Protein AF-A0A920EY52-F1 (afdb_monomer_lite)

Radius of gyration: 17.46 Å; chains: 1; bounding box: 38×52×43 Å

Foldseek 3Di:
DDAPPVGDPDDDAQQLQQVGPPDDSDDDLVVSLCCLVPPDDLVSLLVLLQDADDDDDPVVRVSSLVSNLVSLLDADDLVVSVVRLVVVLVVVLVVVVVVDDPDDDDQDNDVVHPVVVSSVLSSCSSNCCNPVVCSSDPDD

Secondary structure (DSSP, 8-state):
-PPPTT--S-----TTSTTGGGS-SS--HHHHHHHHHHT--HHHHHHHHT----SS-HHHHHHHHHHHHHHHTS---HHHHHHHHHHHHHHHHHHHHTTPPTTS--TTTSTTSHHHHHHHHHHHHHHHTTT-GGGG----

pLDDT: mean 90.9, std 9.4, range [48.97, 97.81]

Structure (mmCIF, N/CA/C/O backbone):
data_AF-A0A920EY52-F1
#
_entry.id   AF-A0A920EY52-F1
#
loop_
_atom_site.group_PDB
_atom_site.id
_atom_site.type_symbol
_atom_site.label_atom_id
_atom_site.label_alt_id
_atom_site.label_comp_id
_atom_site.label_asym_id
_atom_site.label_entity_id
_atom_site.label_seq_id
_atom_site.pdbx_PDB_ins_code
_atom_site.Cartn_x
_atom_site.Cartn_y
_atom_site.Cartn_z
_atom_site.occupancy
_atom_site.B_iso_or_equiv
_atom_site.auth_seq_id
_atom_site.auth_comp_id
_atom_site.auth_asym_id
_atom_site.auth_atom_id
_atom_site.pdbx_PDB_model_num
ATOM 1 N N . MET A 1 1 ? 2.620 -31.881 4.591 1.00 48.97 1 MET A N 1
ATOM 2 C CA . MET A 1 1 ? 1.211 -31.440 4.470 1.00 48.97 1 MET A CA 1
ATOM 3 C C . MET A 1 1 ? 0.613 -32.115 3.249 1.00 48.97 1 MET A C 1
ATOM 5 O O . MET A 1 1 ? 1.046 -31.804 2.146 1.00 48.97 1 MET A O 1
ATOM 9 N N . SER A 1 2 ? -0.297 -33.068 3.455 1.00 51.34 2 SER A N 1
ATOM 10 C CA . SER A 1 2 ? -1.033 -33.721 2.368 1.00 51.34 2 SER A CA 1
ATOM 11 C C . SER A 1 2 ? -2.100 -32.758 1.844 1.00 51.34 2 SER A C 1
ATOM 13 O O . SER A 1 2 ? -2.822 -32.150 2.635 1.00 51.34 2 SER A O 1
ATOM 15 N N . TYR A 1 3 ? -2.141 -32.551 0.532 1.00 66.56 3 TYR A N 1
ATOM 16 C CA . TYR A 1 3 ? -3.178 -31.767 -0.132 1.00 66.56 3 TYR A CA 1
ATOM 17 C C . TYR A 1 3 ? -4.379 -32.687 -0.379 1.00 66.56 3 TYR A C 1
ATOM 19 O O . TYR A 1 3 ? -4.186 -33.849 -0.728 1.00 66.56 3 TYR A O 1
ATOM 27 N N . GLY A 1 4 ? -5.609 -32.195 -0.196 1.00 71.38 4 GLY A N 1
ATOM 28 C CA . GLY A 1 4 ? -6.800 -32.950 -0.606 1.00 71.38 4 GLY A CA 1
ATOM 29 C C . GLY A 1 4 ? -6.777 -33.249 -2.111 1.00 71.38 4 GLY A C 1
ATOM 30 O O . GLY A 1 4 ? -6.040 -32.602 -2.854 1.00 71.38 4 GLY A O 1
ATOM 31 N N . LEU A 1 5 ? -7.611 -34.192 -2.562 1.00 74.88 5 LEU A N 1
ATOM 32 C CA . LEU A 1 5 ? -7.693 -34.685 -3.954 1.00 74.88 5 LEU A CA 1
ATOM 33 C C . LEU A 1 5 ? -7.770 -33.590 -5.043 1.00 74.88 5 LEU A C 1
ATOM 35 O O . LEU A 1 5 ? -7.416 -33.848 -6.187 1.00 74.88 5 LEU A O 1
ATOM 39 N N . PHE A 1 6 ? -8.184 -32.369 -4.692 1.00 80.62 6 PHE A N 1
ATOM 40 C CA . PHE A 1 6 ? -8.347 -31.230 -5.606 1.00 80.62 6 PHE A CA 1
ATOM 41 C C . PHE A 1 6 ? -7.281 -30.128 -5.448 1.00 80.62 6 PHE A C 1
ATOM 43 O O . PHE A 1 6 ? -7.397 -29.057 -6.039 1.00 80.62 6 PHE A O 1
ATOM 50 N N . GLY A 1 7 ? -6.235 -30.359 -4.649 1.00 81.44 7 GLY A N 1
ATOM 51 C CA . GLY A 1 7 ? -5.186 -29.369 -4.393 1.00 81.44 7 GLY A CA 1
ATOM 52 C C . GLY A 1 7 ? -5.612 -28.241 -3.440 1.00 81.44 7 GLY A C 1
ATOM 53 O O . GLY A 1 7 ? -6.577 -28.360 -2.686 1.00 81.44 7 GLY A O 1
ATOM 54 N N . LYS A 1 8 ? -4.843 -27.141 -3.416 1.00 78.44 8 LYS A N 1
ATOM 55 C CA . LYS A 1 8 ? -5.202 -25.915 -2.672 1.00 78.44 8 LYS A CA 1
ATOM 56 C C . LYS A 1 8 ? -6.028 -24.995 -3.576 1.00 78.44 8 LYS A C 1
ATOM 58 O O . LYS A 1 8 ? -5.581 -24.747 -4.692 1.00 78.44 8 LYS A O 1
ATOM 63 N N . PRO A 1 9 ? -7.134 -24.404 -3.086 1.00 83.81 9 PRO A N 1
ATOM 64 C CA . PRO A 1 9 ? -7.943 -23.494 -3.893 1.00 83.81 9 PRO A CA 1
ATOM 65 C C . PRO A 1 9 ? -7.179 -22.212 -4.257 1.00 83.81 9 PRO A C 1
ATOM 67 O O . PRO A 1 9 ? -7.243 -21.762 -5.394 1.00 83.81 9 PRO A O 1
ATOM 70 N N . PHE A 1 10 ? -6.403 -21.650 -3.318 1.00 87.69 10 PHE A N 1
ATOM 71 C CA . PHE A 1 10 ? -5.593 -20.450 -3.546 1.00 87.69 10 PHE A CA 1
ATOM 72 C C . PHE A 1 10 ? -4.258 -20.506 -2.800 1.00 87.69 10 PHE A C 1
ATOM 74 O O . PHE A 1 10 ? -4.154 -21.048 -1.695 1.00 87.69 10 PHE A O 1
ATOM 81 N N . LYS A 1 11 ? -3.232 -19.882 -3.388 1.00 90.31 11 LYS A N 1
ATOM 82 C CA . LYS A 1 11 ? -2.001 -19.523 -2.679 1.00 90.31 11 LYS A CA 1
ATOM 83 C C . LYS A 1 11 ? -2.222 -18.175 -1.993 1.00 90.31 11 LYS A C 1
ATOM 85 O O . LYS A 1 11 ? -2.450 -17.178 -2.670 1.00 90.31 11 LYS A O 1
ATOM 90 N N . ILE A 1 12 ? -2.156 -18.157 -0.666 1.00 91.62 12 ILE A N 1
ATOM 91 C CA . ILE A 1 12 ? -2.318 -16.939 0.135 1.00 91.62 12 ILE A CA 1
ATOM 92 C C . ILE A 1 12 ? -0.944 -16.294 0.329 1.00 91.62 12 ILE A C 1
ATOM 94 O O . ILE A 1 12 ? 0.004 -16.971 0.730 1.00 91.62 12 ILE A O 1
ATOM 98 N N . ASP A 1 13 ? -0.853 -14.994 0.056 1.00 94.31 13 ASP A N 1
ATOM 99 C CA . ASP A 1 13 ? 0.314 -14.167 0.355 1.00 94.31 13 ASP A CA 1
ATOM 100 C C . ASP A 1 13 ? -0.066 -13.121 1.410 1.00 94.31 13 A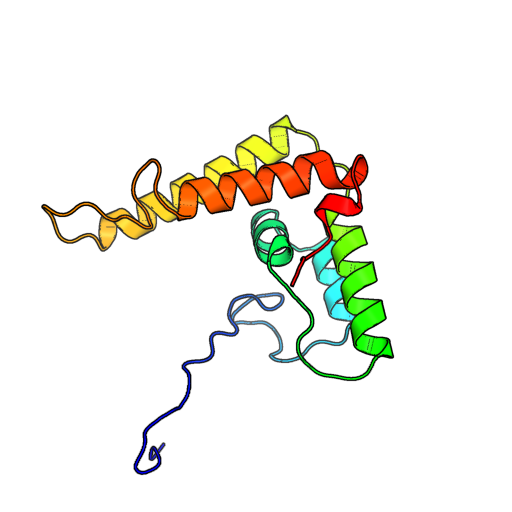SP A C 1
ATOM 102 O O . ASP A 1 13 ? -0.986 -12.328 1.214 1.00 94.31 13 ASP A O 1
ATOM 106 N N . THR A 1 14 ? 0.625 -13.149 2.548 1.00 94.56 14 THR A N 1
ATOM 107 C CA . THR A 1 14 ? 0.399 -12.248 3.686 1.00 94.56 14 THR A CA 1
ATOM 108 C C . THR A 1 14 ? 1.541 -11.248 3.873 1.00 94.56 14 THR A C 1
ATOM 110 O O . THR A 1 14 ? 1.647 -10.631 4.934 1.00 94.56 14 THR A O 1
ATOM 113 N N . ALA A 1 15 ? 2.417 -11.079 2.877 1.00 94.19 15 ALA A N 1
ATOM 114 C CA . ALA A 1 15 ? 3.609 -10.234 2.972 1.00 94.19 15 ALA A CA 1
ATOM 115 C C . ALA A 1 15 ? 3.314 -8.727 3.081 1.00 94.19 15 ALA A C 1
ATOM 117 O O . ALA A 1 15 ? 4.190 -7.981 3.502 1.00 94.19 15 ALA A O 1
ATOM 118 N N . LEU A 1 16 ? 2.095 -8.284 2.747 1.00 94.81 16 LEU A N 1
ATOM 119 C CA . LEU A 1 16 ? 1.670 -6.877 2.831 1.00 94.81 16 LEU A CA 1
ATOM 120 C C . LEU A 1 16 ? 1.109 -6.468 4.206 1.00 94.81 16 LEU A C 1
ATOM 122 O O . LEU A 1 16 ? 0.590 -5.365 4.357 1.00 94.81 16 LEU A O 1
ATOM 126 N N . ARG A 1 17 ? 1.161 -7.351 5.209 1.00 95.31 17 ARG A N 1
ATOM 127 C CA . ARG A 1 17 ? 0.775 -7.003 6.585 1.00 95.31 17 ARG A CA 1
ATOM 128 C C . ARG A 1 17 ? 1.852 -6.126 7.252 1.00 95.31 17 ARG A C 1
ATOM 130 O O . ARG A 1 17 ? 3.001 -6.174 6.815 1.00 95.31 17 ARG A O 1
ATOM 137 N N . PRO A 1 18 ? 1.527 -5.385 8.329 1.00 95.00 18 PRO A N 1
ATOM 138 C CA . PRO A 1 18 ? 2.511 -4.603 9.080 1.00 95.00 18 PRO A CA 1
ATOM 139 C C . PRO A 1 18 ? 3.769 -5.399 9.437 1.00 95.00 18 PRO A C 1
ATOM 141 O O . PRO A 1 18 ? 3.669 -6.510 9.956 1.00 95.00 18 PRO A O 1
ATOM 144 N N . ASN A 1 19 ? 4.948 -4.821 9.192 1.00 92.25 19 ASN A N 1
ATOM 145 C CA . ASN A 1 19 ? 6.263 -5.465 9.351 1.00 92.25 19 ASN A CA 1
ATOM 146 C C . ASN A 1 19 ? 6.487 -6.719 8.475 1.00 92.25 19 ASN A C 1
ATOM 148 O O . ASN A 1 19 ? 7.421 -7.488 8.706 1.00 92.25 19 ASN A O 1
ATOM 152 N N . GLY A 1 20 ? 5.650 -6.954 7.463 1.00 91.94 20 GLY A N 1
ATOM 153 C CA . GLY A 1 20 ? 5.798 -8.051 6.512 1.00 91.94 20 GLY A CA 1
ATOM 154 C C . GLY A 1 20 ? 5.971 -9.413 7.184 1.00 91.94 20 GLY A C 1
ATOM 155 O O . GLY A 1 20 ? 5.198 -9.795 8.059 1.00 91.94 20 GLY A O 1
ATOM 156 N N . ALA A 1 21 ? 6.991 -10.170 6.769 1.00 89.69 21 ALA A N 1
ATOM 157 C CA . ALA A 1 21 ? 7.220 -11.542 7.226 1.00 89.69 21 ALA A CA 1
ATOM 158 C C . ALA A 1 21 ? 7.517 -11.670 8.732 1.00 89.69 21 ALA A C 1
ATOM 160 O O . ALA A 1 21 ? 7.196 -12.711 9.304 1.00 89.69 21 ALA A O 1
ATOM 161 N N . THR A 1 22 ? 8.086 -10.640 9.364 1.00 89.56 22 THR A N 1
ATOM 162 C CA . THR A 1 22 ? 8.434 -10.637 10.796 1.00 89.56 22 THR A CA 1
ATOM 163 C C . THR A 1 22 ? 7.297 -10.127 11.683 1.00 89.56 22 THR A C 1
ATOM 165 O O . THR A 1 22 ? 7.353 -10.278 12.901 1.00 89.56 22 THR A O 1
ATOM 168 N N . GLY A 1 23 ? 6.249 -9.548 11.091 1.00 89.69 23 GLY A N 1
ATOM 169 C CA . GLY A 1 23 ? 5.073 -9.075 11.809 1.00 89.69 23 GLY A CA 1
ATOM 170 C C . GLY A 1 23 ? 4.097 -10.181 12.195 1.00 89.69 23 GLY A C 1
ATOM 171 O O . GLY A 1 23 ? 4.014 -11.232 11.540 1.00 89.69 23 GLY A O 1
ATOM 172 N N . LEU A 1 24 ? 3.294 -9.894 13.225 1.00 92.50 24 LEU A N 1
ATOM 173 C CA . LEU A 1 24 ? 2.161 -10.728 13.625 1.00 92.50 24 LEU A CA 1
ATOM 174 C C . LEU A 1 24 ? 1.239 -10.985 12.430 1.00 92.50 24 LEU A C 1
ATOM 176 O O . LEU A 1 24 ? 0.975 -10.091 11.627 1.00 92.50 24 LEU A O 1
ATOM 180 N N . LEU A 1 25 ? 0.730 -12.214 12.320 1.00 95.25 25 LEU A N 1
ATOM 181 C CA . LEU A 1 25 ? -0.176 -12.591 11.232 1.00 95.25 25 LEU A CA 1
ATOM 182 C C . LEU A 1 25 ? -1.502 -11.819 11.293 1.00 95.25 25 LEU A C 1
ATOM 184 O O . LEU A 1 25 ? -2.080 -11.493 10.260 1.00 95.25 25 LEU A O 1
ATOM 188 N N . VAL A 1 26 ? -1.959 -11.523 12.509 1.00 94.94 26 VAL A N 1
ATOM 189 C CA . VAL A 1 26 ? -3.180 -10.771 12.799 1.00 94.94 26 VAL A CA 1
ATOM 190 C C . VAL A 1 26 ? -2.811 -9.606 13.709 1.00 94.94 26 VAL A C 1
ATOM 192 O O . VAL A 1 26 ? -1.984 -9.750 14.605 1.00 94.94 26 VAL A O 1
ATOM 195 N N . SER A 1 27 ? -3.404 -8.441 13.469 1.00 92.50 27 SER A N 1
ATOM 196 C CA . SER A 1 27 ? -3.201 -7.232 14.270 1.00 92.50 27 SER A CA 1
ATOM 197 C C . SER A 1 27 ? -4.550 -6.647 14.664 1.00 92.50 27 SER A C 1
ATOM 199 O O . SER A 1 27 ? -5.520 -6.761 13.914 1.00 92.50 27 SER A O 1
ATOM 201 N N . SER A 1 28 ? -4.612 -6.001 15.829 1.00 94.50 28 SER A N 1
ATOM 202 C CA . SER A 1 28 ? -5.780 -5.193 16.179 1.00 94.50 28 SER A CA 1
ATOM 203 C C . SER A 1 28 ? -5.917 -4.021 15.200 1.00 94.50 28 SER A C 1
ATOM 205 O O . SER A 1 28 ? -4.921 -3.559 14.634 1.00 94.50 28 SER A O 1
ATOM 207 N N . ILE A 1 29 ? -7.136 -3.506 15.018 1.00 93.44 29 ILE A N 1
ATOM 208 C CA . ILE A 1 29 ? -7.362 -2.354 14.133 1.00 93.44 29 ILE A CA 1
ATOM 209 C C . ILE A 1 29 ? -6.601 -1.106 14.606 1.00 93.44 29 ILE A C 1
ATOM 211 O O . ILE A 1 29 ? -6.079 -0.363 13.781 1.00 93.44 29 ILE A O 1
ATOM 215 N N . ASN A 1 30 ? -6.456 -0.925 15.922 1.00 93.00 30 ASN A N 1
ATOM 216 C CA . ASN A 1 30 ? -5.698 0.184 16.500 1.00 93.00 30 ASN A CA 1
ATOM 217 C C . ASN A 1 30 ? -4.198 0.028 16.215 1.00 93.00 30 ASN A C 1
ATOM 219 O O . ASN A 1 30 ? -3.562 0.955 15.738 1.00 93.00 30 ASN A O 1
ATOM 223 N N . SER A 1 31 ? -3.636 -1.171 16.393 1.00 95.00 31 SER A N 1
ATOM 224 C CA . SER A 1 31 ? -2.222 -1.416 16.076 1.00 95.00 31 SER A CA 1
ATOM 225 C C . SER A 1 31 ? -1.930 -1.253 14.582 1.00 95.00 31 SER A C 1
ATOM 227 O O . SER A 1 31 ? -0.877 -0.739 14.208 1.00 95.00 31 SER A O 1
ATOM 229 N N . PHE A 1 32 ? -2.863 -1.675 13.721 1.00 95.25 32 PHE A N 1
ATOM 230 C CA . PHE A 1 32 ? -2.780 -1.418 12.285 1.00 95.25 32 PHE A CA 1
ATOM 231 C C . PHE A 1 32 ? -2.793 0.088 11.994 1.00 95.25 32 PHE A C 1
ATOM 233 O O . PHE A 1 32 ? -2.012 0.551 11.167 1.00 95.25 32 PHE A O 1
ATOM 240 N N . MET A 1 33 ? -3.619 0.854 12.711 1.00 92.69 33 MET A N 1
ATOM 241 C CA . MET A 1 33 ? -3.680 2.307 12.579 1.00 92.69 33 MET A CA 1
ATOM 242 C C . MET A 1 33 ? -2.386 3.002 12.924 1.00 92.69 33 MET A C 1
ATOM 244 O O . MET A 1 33 ? -1.864 3.768 12.113 1.00 92.69 33 MET A O 1
ATOM 248 N N . ASP A 1 34 ? -1.871 2.715 14.109 1.00 94.75 34 ASP A N 1
ATOM 249 C CA . ASP A 1 34 ? -0.656 3.344 14.596 1.00 94.75 34 ASP A CA 1
ATOM 250 C C . ASP A 1 34 ? 0.495 3.039 13.640 1.00 94.75 34 ASP A C 1
ATOM 252 O O . ASP A 1 34 ? 1.253 3.937 13.272 1.00 94.75 34 ASP A O 1
ATOM 256 N N . TYR A 1 35 ? 0.573 1.800 13.142 1.00 97.06 35 TYR A N 1
ATOM 257 C CA . TYR A 1 35 ? 1.549 1.422 12.129 1.00 97.06 35 TYR A CA 1
ATOM 258 C C . TYR A 1 35 ? 1.406 2.241 10.840 1.00 97.06 35 TYR A C 1
ATOM 260 O O . TYR A 1 35 ? 2.386 2.839 10.394 1.00 97.06 35 TYR A O 1
ATOM 268 N N . GLN A 1 36 ? 0.203 2.312 10.260 1.00 96.81 36 GLN A N 1
ATOM 269 C CA . GLN A 1 36 ? -0.019 3.028 8.998 1.00 96.81 36 GLN A CA 1
ATOM 270 C C . GLN A 1 36 ? 0.288 4.527 9.101 1.00 96.81 36 GLN A C 1
ATOM 272 O O . GLN A 1 36 ? 0.749 5.116 8.126 1.00 96.81 36 GLN A O 1
ATOM 277 N N . LYS A 1 37 ? 0.063 5.144 10.266 1.00 93.50 37 LYS A N 1
ATOM 278 C CA . LYS A 1 37 ? 0.311 6.578 10.475 1.00 93.50 37 LYS A CA 1
ATOM 279 C C . LYS A 1 37 ? 1.766 6.914 10.790 1.00 93.50 37 L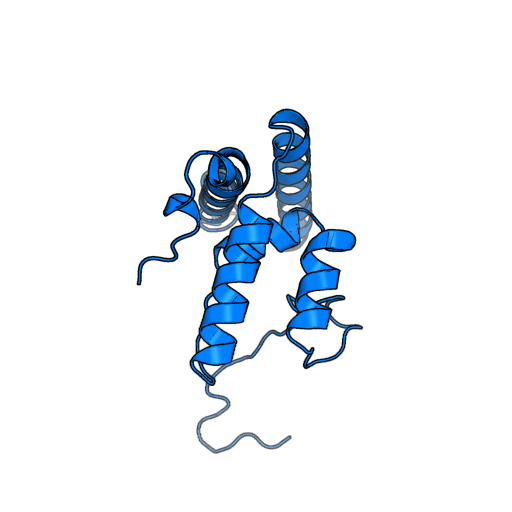YS A C 1
ATOM 281 O O . LYS A 1 37 ? 2.218 7.987 10.412 1.00 93.50 37 LYS A O 1
ATOM 286 N N . SER A 1 38 ? 2.474 6.040 11.507 1.00 93.50 38 SER A N 1
ATOM 287 C CA . SER A 1 38 ? 3.781 6.381 12.094 1.00 93.50 38 SER A CA 1
ATOM 288 C C . SER A 1 38 ? 4.974 5.626 11.514 1.00 93.50 38 SER A C 1
ATOM 290 O O . SER A 1 38 ? 6.103 6.085 11.664 1.00 93.50 38 SER A O 1
ATOM 292 N N . LYS A 1 39 ? 4.755 4.460 10.896 1.00 95.88 39 LYS A N 1
ATOM 293 C CA . LYS A 1 39 ? 5.839 3.544 10.496 1.00 95.88 39 LYS A CA 1
ATOM 294 C C . LYS A 1 39 ? 5.773 3.102 9.043 1.00 95.88 39 LYS A C 1
ATOM 296 O O . LYS A 1 39 ? 6.800 2.699 8.504 1.00 95.88 39 LYS A O 1
ATOM 301 N N . ALA A 1 40 ? 4.586 3.122 8.444 1.00 96.06 40 ALA A N 1
ATOM 302 C CA . ALA A 1 40 ? 4.403 2.631 7.092 1.00 96.06 40 ALA A CA 1
ATOM 303 C C . ALA A 1 40 ? 5.143 3.499 6.071 1.00 96.06 40 ALA A C 1
ATOM 305 O O . ALA A 1 40 ? 5.133 4.728 6.133 1.00 96.06 40 ALA A O 1
ATOM 306 N N . TRP A 1 41 ? 5.760 2.832 5.106 1.00 95.38 41 TRP A N 1
ATOM 307 C CA . TRP A 1 41 ? 6.451 3.475 3.998 1.00 95.38 41 TRP A CA 1
ATOM 308 C C . TRP A 1 41 ? 5.447 3.912 2.925 1.00 95.38 41 TRP A C 1
ATOM 310 O O . TRP A 1 41 ? 4.371 3.329 2.785 1.00 95.38 41 TRP A O 1
ATOM 320 N N . CYS A 1 42 ? 5.828 4.870 2.078 1.00 95.44 42 CYS A N 1
ATOM 321 C CA . CYS A 1 42 ? 4.978 5.338 0.979 1.00 95.44 42 CYS A CA 1
ATOM 322 C C . CYS A 1 42 ? 4.482 4.199 0.066 1.00 95.44 42 CYS A C 1
ATOM 324 O O . CYS A 1 42 ? 3.311 4.171 -0.310 1.00 95.44 42 CYS A O 1
ATOM 326 N N . TRP A 1 43 ? 5.312 3.188 -0.215 1.00 95.44 43 TRP A N 1
ATOM 327 C CA . TRP A 1 43 ? 4.885 2.027 -1.009 1.00 95.44 43 TRP A CA 1
ATOM 328 C C . TRP A 1 43 ? 3.815 1.168 -0.309 1.00 95.44 43 TRP A C 1
ATOM 330 O O . TRP A 1 43 ? 2.999 0.535 -0.981 1.00 95.44 43 TRP A O 1
ATOM 340 N N . GLU A 1 44 ? 3.773 1.147 1.027 1.00 96.81 44 GLU A N 1
ATOM 341 C CA . GLU A 1 44 ? 2.700 0.477 1.770 1.00 96.81 44 GLU A CA 1
ATOM 342 C C . GLU A 1 44 ? 1.398 1.270 1.645 1.00 96.81 44 GLU A C 1
ATOM 344 O O . GLU A 1 44 ? 0.339 0.677 1.441 1.00 96.81 44 GLU A O 1
ATOM 349 N N . HIS A 1 45 ? 1.470 2.607 1.661 1.00 97.25 45 HIS A N 1
ATOM 350 C CA . HIS A 1 45 ? 0.318 3.462 1.355 1.00 97.25 45 HIS A CA 1
ATOM 351 C C . HIS A 1 45 ? -0.141 3.299 -0.101 1.00 97.25 45 HIS A C 1
ATOM 353 O O . HIS A 1 45 ? -1.345 3.250 -0.351 1.00 97.25 45 HIS A O 1
ATOM 359 N N . GLN A 1 46 ? 0.780 3.122 -1.058 1.00 97.00 46 GLN A N 1
ATOM 360 C CA . GLN A 1 46 ? 0.432 2.766 -2.439 1.00 97.00 46 GLN A CA 1
ATOM 361 C C . GLN A 1 46 ? -0.349 1.447 -2.487 1.00 97.00 46 GLN A C 1
ATOM 363 O O . GLN A 1 46 ? -1.406 1.389 -3.113 1.00 97.00 46 GLN A O 1
ATOM 368 N N . ALA A 1 47 ? 0.113 0.402 -1.792 1.00 96.25 47 ALA A N 1
ATOM 369 C CA . ALA A 1 47 ? -0.607 -0.870 -1.714 1.00 96.25 47 ALA A CA 1
ATOM 370 C C . ALA A 1 47 ? -1.987 -0.715 -1.043 1.00 96.25 47 ALA A C 1
ATOM 372 O O . ALA A 1 47 ? -2.966 -1.328 -1.479 1.00 96.25 47 ALA A O 1
ATOM 373 N N . LEU A 1 48 ? -2.085 0.151 -0.029 1.00 96.50 48 LEU A N 1
ATOM 374 C CA . LEU A 1 48 ? -3.318 0.433 0.704 1.00 96.50 48 LEU A CA 1
ATOM 375 C C . LEU A 1 48 ? -4.415 1.047 -0.184 1.00 96.50 48 LEU A C 1
ATOM 377 O O . LEU A 1 48 ? -5.597 0.800 0.065 1.00 96.50 48 LEU A O 1
ATOM 381 N N . THR A 1 49 ? -4.064 1.760 -1.263 1.00 96.75 49 THR A N 1
ATOM 382 C CA . THR A 1 49 ? -5.055 2.279 -2.232 1.00 96.75 49 THR A CA 1
ATOM 383 C C . THR A 1 49 ? -5.967 1.169 -2.771 1.00 96.75 49 THR A C 1
ATOM 385 O O . THR A 1 49 ? -7.175 1.360 -2.873 1.00 96.75 49 THR A O 1
ATOM 388 N N . LYS A 1 50 ? -5.428 -0.033 -3.005 1.00 95.50 50 LYS A N 1
ATOM 389 C CA . LYS A 1 50 ? -6.165 -1.192 -3.535 1.00 95.50 50 LYS A CA 1
ATOM 390 C C . LYS A 1 50 ? -6.793 -2.064 -2.449 1.00 95.50 50 LYS A C 1
ATOM 392 O O . LYS A 1 50 ? -7.568 -2.969 -2.760 1.00 95.50 50 LYS A O 1
ATOM 397 N N . ALA A 1 51 ? -6.447 -1.840 -1.183 1.00 94.88 51 ALA A N 1
ATOM 398 C CA . ALA A 1 51 ? -6.972 -2.633 -0.084 1.00 94.88 51 ALA A CA 1
ATOM 399 C C . ALA A 1 51 ? -8.474 -2.376 0.094 1.00 94.88 51 ALA A C 1
ATOM 401 O O . ALA A 1 51 ? -8.933 -1.234 0.088 1.00 94.88 51 ALA A O 1
ATOM 402 N N . ARG A 1 52 ? -9.248 -3.446 0.287 1.00 94.62 52 ARG A N 1
ATOM 403 C CA . ARG A 1 52 ? -10.682 -3.369 0.576 1.00 94.62 52 ARG A CA 1
ATOM 404 C C . ARG A 1 52 ? -11.048 -4.333 1.687 1.00 94.62 52 ARG A C 1
ATOM 406 O O . ARG A 1 52 ? -10.510 -5.439 1.753 1.00 94.62 52 ARG A O 1
ATOM 413 N N . PHE A 1 53 ? -12.002 -3.932 2.516 1.00 93.81 53 PHE A N 1
ATOM 414 C CA . PHE A 1 53 ? -12.615 -4.848 3.461 1.00 93.81 53 PHE A CA 1
ATOM 415 C C . PHE A 1 53 ? -13.366 -5.953 2.705 1.00 93.81 53 PHE A C 1
ATOM 417 O O . PHE A 1 53 ? -14.097 -5.681 1.746 1.00 93.81 53 PHE A O 1
ATOM 424 N N . LEU A 1 54 ? -13.158 -7.203 3.121 1.00 94.06 54 LEU A N 1
ATOM 425 C CA . LEU A 1 54 ? -13.778 -8.371 2.495 1.00 94.06 54 LEU A CA 1
ATOM 426 C C . LEU A 1 54 ? -14.800 -9.042 3.414 1.00 94.06 54 LEU A C 1
ATOM 428 O O . LEU A 1 54 ? -15.907 -9.325 2.968 1.00 94.06 54 LEU A O 1
ATOM 432 N N . LEU A 1 55 ? -14.432 -9.303 4.671 1.00 94.12 55 LEU A N 1
ATOM 433 C CA . LEU A 1 55 ? -15.240 -10.086 5.604 1.00 94.12 55 LEU A CA 1
ATOM 434 C C . LEU A 1 55 ? -14.983 -9.668 7.057 1.00 94.12 55 LEU A C 1
ATOM 436 O O . LEU A 1 55 ? -13.846 -9.383 7.432 1.00 94.12 55 LEU A O 1
ATOM 440 N N . GLY A 1 56 ? -16.041 -9.687 7.872 1.00 93.81 56 GLY A N 1
ATOM 441 C CA . GLY A 1 56 ? -16.023 -9.378 9.303 1.00 93.81 56 GLY A CA 1
ATOM 442 C C . GLY A 1 56 ? -17.285 -8.621 9.725 1.00 93.81 56 GLY A C 1
ATOM 443 O O . GLY A 1 56 ? -18.255 -8.554 8.971 1.00 93.81 56 GLY A O 1
ATOM 444 N N . SER A 1 57 ? -17.275 -8.027 10.919 1.00 96.50 57 SER A N 1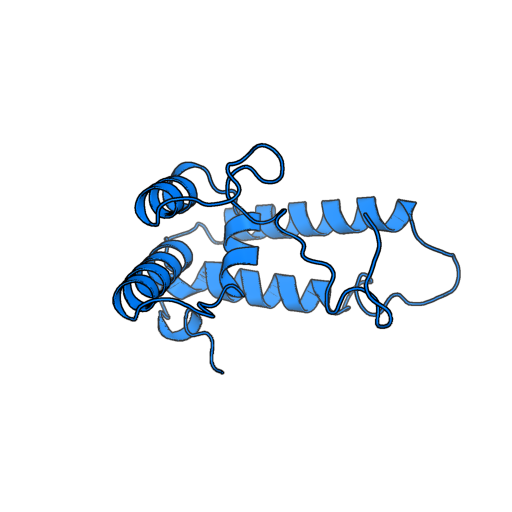
ATOM 445 C CA . SER A 1 57 ? -18.406 -7.231 11.407 1.00 96.50 57 SER A CA 1
ATOM 446 C C . SER A 1 57 ? -18.495 -5.860 10.725 1.00 96.50 57 SER A C 1
ATOM 448 O O . SER A 1 57 ? -17.483 -5.298 10.296 1.00 96.50 57 SER A O 1
ATOM 450 N N . GLY A 1 58 ? -19.705 -5.287 10.687 1.00 96.06 58 GLY A N 1
ATOM 451 C CA . GLY A 1 58 ? -19.936 -3.930 10.170 1.00 96.06 58 GLY A CA 1
ATOM 452 C C . GLY A 1 58 ? -19.087 -2.875 10.885 1.00 96.06 58 GLY A C 1
ATOM 453 O O . GLY A 1 58 ? -18.477 -2.031 10.238 1.00 96.06 58 GLY A O 1
ATOM 454 N N . LEU A 1 59 ? -18.918 -3.017 12.203 1.00 95.88 59 LEU A N 1
ATOM 455 C CA . LEU A 1 59 ? -18.062 -2.136 12.999 1.00 95.88 59 LEU A CA 1
ATOM 456 C C . LEU A 1 59 ? -16.592 -2.160 12.545 1.00 95.88 59 LEU A C 1
ATOM 458 O O . LEU A 1 59 ? -15.934 -1.122 12.516 1.00 95.88 59 LEU A O 1
ATOM 462 N N . ILE A 1 60 ? -16.047 -3.335 12.204 1.00 94.75 60 ILE A N 1
ATOM 463 C CA . ILE A 1 60 ? -14.666 -3.434 11.705 1.00 94.75 60 ILE A CA 1
ATOM 464 C C . ILE A 1 60 ? -14.571 -2.845 10.296 1.00 94.75 60 ILE A C 1
ATOM 466 O O . ILE A 1 60 ? -13.600 -2.148 10.009 1.00 94.75 60 ILE A O 1
ATOM 470 N N . ASN A 1 61 ? -15.571 -3.088 9.443 1.00 95.44 61 ASN A N 1
ATOM 471 C CA . ASN A 1 61 ? -15.634 -2.512 8.100 1.00 95.44 61 ASN A CA 1
ATOM 472 C C . ASN A 1 61 ? -15.560 -0.978 8.145 1.00 95.44 61 ASN A C 1
ATOM 474 O O . ASN A 1 61 ? -14.710 -0.381 7.489 1.00 95.44 61 ASN A O 1
ATOM 478 N N . GLU A 1 62 ? -16.406 -0.345 8.958 1.00 95.56 62 GLU A N 1
ATOM 479 C CA . GLU A 1 62 ? -16.424 1.111 9.132 1.00 95.56 62 GLU A CA 1
ATOM 480 C C . GLU A 1 62 ? -15.084 1.637 9.644 1.00 95.56 62 GLU A C 1
ATOM 482 O O . GLU A 1 62 ? -14.495 2.528 9.033 1.00 95.56 62 GLU A O 1
ATOM 487 N N . LYS A 1 63 ? -14.545 1.037 10.715 1.00 95.44 63 LYS A N 1
ATOM 488 C CA . LYS A 1 63 ? -13.247 1.444 11.273 1.00 95.44 63 LYS A CA 1
ATOM 489 C C . LYS A 1 63 ? -12.115 1.319 10.257 1.00 95.44 63 LYS A C 1
ATOM 491 O O . LYS A 1 63 ? -11.297 2.227 10.153 1.00 95.44 63 LYS A O 1
ATOM 496 N N . PHE A 1 64 ? -12.069 0.224 9.499 1.00 95.44 64 PHE A N 1
ATOM 497 C CA . PHE A 1 64 ? -11.054 0.017 8.469 1.00 95.44 64 PHE A CA 1
ATOM 498 C C . PHE A 1 64 ? -11.166 1.037 7.332 1.00 95.44 64 PHE A C 1
ATOM 500 O O . PHE A 1 64 ? -10.150 1.586 6.912 1.00 95.44 64 PHE A O 1
ATOM 507 N N . ASN A 1 65 ? -12.376 1.313 6.838 1.00 95.19 65 ASN A N 1
ATOM 508 C CA . ASN A 1 65 ? -12.556 2.261 5.738 1.00 95.19 65 ASN A CA 1
ATOM 509 C C . ASN A 1 65 ? -12.246 3.697 6.170 1.00 95.19 65 ASN A C 1
ATOM 511 O O . ASN A 1 65 ? -11.538 4.391 5.446 1.00 95.19 65 ASN A O 1
ATOM 515 N N . ASN A 1 66 ? -12.693 4.112 7.360 1.00 95.25 66 ASN A N 1
ATOM 516 C CA . ASN A 1 66 ? -12.376 5.433 7.913 1.00 95.25 66 ASN A CA 1
ATOM 517 C C . ASN A 1 66 ? -10.866 5.617 8.053 1.00 95.25 66 ASN A C 1
ATOM 519 O O . ASN A 1 66 ? -10.308 6.611 7.595 1.00 95.25 66 ASN A O 1
ATOM 523 N N . LEU A 1 67 ? -10.198 4.608 8.611 1.00 95.31 67 LEU A N 1
ATOM 524 C CA . LEU A 1 67 ? -8.753 4.580 8.728 1.00 95.31 67 LEU A CA 1
ATOM 525 C C . LEU A 1 67 ? -8.052 4.681 7.373 1.00 95.31 67 LEU A C 1
ATOM 527 O O . LEU A 1 67 ? -7.128 5.474 7.201 1.00 95.31 67 LEU A O 1
ATOM 531 N N . ARG A 1 68 ? -8.457 3.842 6.418 1.00 96.12 68 ARG A N 1
ATOM 532 C CA . ARG A 1 68 ? -7.846 3.822 5.094 1.00 96.12 68 ARG A CA 1
ATOM 533 C C . ARG A 1 68 ? -7.984 5.193 4.439 1.00 96.12 68 ARG A C 1
ATOM 535 O O . ARG A 1 68 ? -6.990 5.703 3.934 1.00 96.12 68 ARG A O 1
ATOM 542 N N . SER A 1 69 ? -9.170 5.796 4.484 1.00 96.44 69 SER A N 1
ATOM 543 C CA . SER A 1 69 ? -9.390 7.147 3.967 1.00 96.44 69 SER A CA 1
ATOM 544 C C . SER A 1 69 ? -8.498 8.167 4.669 1.00 96.44 69 SER A C 1
ATOM 546 O O . SER A 1 69 ? -7.830 8.931 3.987 1.00 96.44 69 SER A O 1
ATOM 548 N N . GLU A 1 70 ? -8.390 8.129 5.998 1.00 96.06 70 GLU A N 1
ATOM 549 C CA . GLU A 1 70 ? -7.516 9.036 6.751 1.00 96.06 70 GLU A CA 1
ATOM 550 C C . GLU A 1 70 ? -6.046 8.929 6.310 1.00 96.06 70 GLU A C 1
ATOM 552 O O . GLU A 1 70 ? -5.397 9.945 6.071 1.00 96.06 70 GLU A O 1
ATOM 557 N N . VAL A 1 71 ? -5.524 7.708 6.144 1.00 96.69 71 VAL A N 1
ATOM 558 C CA . VAL A 1 71 ? -4.143 7.475 5.684 1.00 96.69 71 VAL A CA 1
ATOM 559 C C . VAL A 1 71 ? -3.945 7.973 4.252 1.00 96.69 71 VAL A C 1
ATOM 561 O O . VAL A 1 71 ? -2.955 8.644 3.955 1.00 96.69 71 VAL A O 1
ATOM 564 N N . LEU A 1 72 ? -4.879 7.677 3.346 1.00 97.00 72 LEU A N 1
ATOM 565 C CA . LEU A 1 72 ? -4.779 8.107 1.950 1.00 97.00 72 LEU A CA 1
ATOM 566 C C . LEU A 1 72 ? -4.881 9.633 1.817 1.00 97.00 72 LEU A C 1
ATOM 568 O O . LEU A 1 72 ? -4.145 10.212 1.022 1.00 97.00 72 LEU A O 1
ATOM 572 N N . MET A 1 73 ? -5.697 10.284 2.647 1.00 96.75 73 MET A N 1
ATOM 573 C CA . MET A 1 73 ? -5.930 11.732 2.649 1.00 96.75 73 MET A CA 1
ATOM 574 C C . MET A 1 73 ? -4.851 12.556 3.366 1.00 96.75 73 MET A C 1
ATOM 576 O O . MET A 1 73 ? -4.967 13.780 3.420 1.00 96.75 73 MET A O 1
ATOM 580 N N . GLN A 1 74 ? -3.800 11.935 3.912 1.00 95.56 74 GLN A N 1
ATOM 581 C CA . GLN A 1 74 ? -2.680 12.681 4.494 1.00 95.56 74 GLN A CA 1
ATOM 582 C C . GLN A 1 74 ? -2.079 13.657 3.473 1.00 95.56 74 GLN A C 1
ATOM 584 O O . GLN A 1 74 ? -1.848 13.306 2.314 1.00 95.56 74 GLN A O 1
ATOM 589 N N . HIS A 1 75 ? -1.795 14.884 3.912 1.00 94.19 75 HIS A N 1
ATOM 590 C CA . HIS A 1 75 ? -1.136 15.871 3.064 1.00 94.19 75 HIS A CA 1
ATOM 591 C C . HIS A 1 75 ? 0.312 15.449 2.793 1.00 94.19 75 HIS A C 1
ATOM 593 O O . HIS A 1 75 ? 1.076 15.178 3.720 1.00 94.19 75 HIS A O 1
ATOM 599 N N . ARG A 1 76 ? 0.705 15.430 1.519 1.00 93.75 76 ARG A N 1
ATOM 600 C CA . ARG A 1 76 ? 2.048 15.045 1.074 1.00 93.75 76 ARG A CA 1
ATOM 601 C C . ARG A 1 76 ? 2.603 16.119 0.152 1.00 93.75 76 ARG A C 1
ATOM 603 O O . ARG A 1 76 ? 1.881 16.672 -0.671 1.00 93.75 76 ARG A O 1
ATOM 610 N N . SER A 1 77 ? 3.902 16.392 0.256 1.00 93.88 77 SER A N 1
ATOM 611 C CA . SER A 1 77 ? 4.586 17.188 -0.765 1.00 93.88 77 SER A CA 1
ATOM 612 C C . SER A 1 77 ? 4.569 16.416 -2.082 1.00 93.88 77 SER A C 1
ATOM 614 O O . SER A 1 77 ? 5.094 15.302 -2.146 1.00 93.88 77 SER A O 1
ATOM 616 N N . SER A 1 78 ? 3.996 17.009 -3.134 1.00 89.19 78 SER A N 1
ATOM 617 C CA . SER A 1 78 ? 3.909 16.371 -4.455 1.00 89.19 78 SER A CA 1
ATOM 618 C C . SER A 1 78 ? 5.283 15.940 -4.978 1.00 89.19 78 SER A C 1
ATOM 620 O O . SER A 1 78 ? 5.395 14.862 -5.558 1.00 89.19 78 SER A O 1
ATOM 622 N N . LYS A 1 79 ? 6.333 16.728 -4.707 1.00 94.25 79 LYS A N 1
ATOM 623 C CA . LYS A 1 79 ? 7.701 16.418 -5.137 1.00 94.25 79 LYS A CA 1
ATOM 624 C C . LYS A 1 79 ? 8.276 15.196 -4.410 1.00 94.25 79 LYS A C 1
ATOM 626 O O . LYS A 1 79 ? 8.729 14.271 -5.072 1.00 94.25 79 LYS A O 1
ATOM 631 N N . SER A 1 80 ? 8.193 15.159 -3.074 1.00 95.12 80 SER A N 1
ATOM 632 C CA . SER A 1 80 ? 8.686 14.017 -2.274 1.00 95.12 80 SER A CA 1
ATOM 633 C C . SER A 1 80 ? 7.973 12.726 -2.665 1.00 95.12 80 SER A C 1
ATOM 635 O O . SER A 1 80 ? 8.604 11.716 -2.959 1.00 95.12 80 SER A O 1
ATOM 637 N N . LEU A 1 81 ? 6.641 12.786 -2.765 1.00 96.81 81 LEU A N 1
ATOM 638 C CA . LEU A 1 81 ? 5.826 11.638 -3.144 1.00 96.81 81 LEU A CA 1
ATOM 639 C C . LEU A 1 81 ? 6.204 11.111 -4.536 1.00 96.81 81 LEU A C 1
ATOM 641 O O . LEU A 1 81 ? 6.326 9.902 -4.723 1.00 96.81 81 LEU A O 1
ATOM 645 N N . GLN A 1 82 ? 6.406 12.003 -5.509 1.00 97.19 82 GLN A N 1
ATOM 646 C CA . GLN A 1 82 ? 6.825 11.619 -6.855 1.00 97.19 82 GLN A CA 1
ATOM 647 C C . GLN A 1 82 ? 8.185 10.904 -6.843 1.00 97.19 82 GLN A C 1
ATOM 649 O O . GLN A 1 82 ? 8.329 9.855 -7.475 1.00 97.19 82 GLN A O 1
ATOM 654 N N . GLU A 1 83 ? 9.169 11.447 -6.124 1.00 97.19 83 GLU A N 1
ATOM 655 C CA . GLU A 1 83 ? 10.511 10.866 -6.005 1.00 97.19 83 GLU A CA 1
ATOM 656 C C . GLU A 1 83 ? 10.471 9.469 -5.364 1.00 97.19 83 GLU A C 1
ATOM 658 O O . GLU A 1 83 ? 11.075 8.528 -5.887 1.00 97.19 83 GLU A O 1
ATOM 663 N N . GLU A 1 84 ? 9.699 9.294 -4.290 1.00 96.69 84 GLU A N 1
ATOM 664 C CA . GLU A 1 84 ? 9.535 8.010 -3.598 1.00 96.69 84 GLU A CA 1
ATOM 665 C C . GLU A 1 84 ? 8.867 6.945 -4.483 1.00 96.69 84 GLU A C 1
ATOM 667 O O . GLU A 1 84 ? 9.363 5.816 -4.591 1.00 96.69 84 GLU A O 1
ATOM 672 N N . VAL A 1 85 ? 7.778 7.309 -5.171 1.00 97.00 85 VAL A N 1
ATOM 673 C CA . VAL A 1 85 ? 7.046 6.408 -6.078 1.00 97.00 85 VAL A CA 1
ATOM 674 C C . VAL A 1 85 ? 7.937 5.970 -7.244 1.00 97.00 85 VAL A C 1
ATOM 676 O O . VAL A 1 85 ? 7.992 4.781 -7.579 1.00 97.00 85 VAL A O 1
ATOM 679 N N . LEU A 1 86 ? 8.676 6.905 -7.852 1.00 96.56 86 LEU A N 1
ATOM 680 C CA . LEU A 1 86 ? 9.608 6.597 -8.939 1.00 96.56 86 LEU A CA 1
ATOM 681 C C . LEU A 1 86 ? 10.765 5.715 -8.461 1.00 96.56 86 LEU A C 1
ATOM 683 O O . LEU A 1 86 ? 11.084 4.723 -9.120 1.00 96.56 86 LEU A O 1
ATOM 687 N N . SER A 1 87 ? 11.358 6.025 -7.306 1.00 96.12 87 SER A N 1
ATOM 688 C CA . SER A 1 87 ? 12.441 5.235 -6.708 1.00 96.12 87 SER A CA 1
ATOM 689 C C . SER A 1 87 ? 12.030 3.771 -6.521 1.00 96.12 87 SER A C 1
ATOM 691 O O . SER A 1 87 ? 12.711 2.851 -6.992 1.00 96.12 87 SER A O 1
ATOM 693 N N . MET A 1 88 ? 10.846 3.536 -5.948 1.00 95.00 88 MET A N 1
ATOM 694 C CA . MET A 1 88 ? 10.303 2.188 -5.784 1.00 95.00 88 MET A CA 1
ATOM 695 C C . MET A 1 88 ? 10.013 1.499 -7.119 1.00 95.00 88 MET A C 1
ATOM 697 O O . MET A 1 88 ? 10.319 0.311 -7.284 1.00 95.00 88 MET A O 1
ATOM 701 N N . ARG A 1 89 ? 9.491 2.232 -8.109 1.00 94.88 89 ARG A N 1
ATOM 702 C CA . ARG A 1 89 ? 9.245 1.685 -9.448 1.00 94.88 89 ARG A CA 1
ATOM 703 C C . ARG A 1 89 ? 10.533 1.217 -10.124 1.00 94.88 89 ARG A C 1
ATOM 705 O O . ARG A 1 89 ? 10.546 0.138 -10.735 1.00 94.88 89 ARG A O 1
ATOM 712 N N . PHE A 1 90 ? 11.605 2.001 -10.014 1.00 93.44 90 PHE A N 1
ATOM 713 C CA . PHE A 1 90 ? 12.921 1.646 -10.540 1.00 93.44 90 PHE A CA 1
ATOM 714 C C . PHE A 1 90 ? 13.510 0.444 -9.804 1.00 93.44 90 PHE A C 1
ATOM 716 O O . PHE A 1 90 ? 13.945 -0.504 -10.460 1.00 93.44 90 PHE A O 1
ATOM 723 N N . LEU A 1 91 ? 13.421 0.404 -8.472 1.00 92.06 91 LEU A N 1
ATOM 724 C CA . LEU A 1 91 ? 13.865 -0.744 -7.679 1.00 92.06 91 LEU A CA 1
ATOM 725 C C . LEU A 1 91 ? 13.171 -2.047 -8.113 1.00 92.06 91 LEU A C 1
ATOM 727 O O . LEU A 1 91 ? 13.827 -3.076 -8.297 1.00 92.06 91 LEU A O 1
ATOM 731 N N . MET A 1 92 ? 11.850 -2.014 -8.325 1.00 89.38 92 MET A N 1
ATOM 732 C CA . MET A 1 92 ? 11.096 -3.170 -8.825 1.00 89.38 92 MET A CA 1
ATOM 733 C C . MET A 1 92 ? 11.536 -3.584 -10.233 1.00 89.38 92 MET A C 1
ATOM 735 O O . MET A 1 92 ? 11.663 -4.779 -10.515 1.00 89.38 92 MET A O 1
ATOM 739 N N . LYS A 1 93 ? 11.801 -2.610 -11.113 1.00 88.38 93 LYS A N 1
ATOM 740 C CA . LYS A 1 93 ? 12.288 -2.867 -12.474 1.00 88.38 93 LYS A CA 1
ATOM 741 C C . LYS A 1 93 ? 13.634 -3.587 -12.459 1.00 88.38 93 LYS A C 1
ATOM 743 O O . LYS A 1 93 ? 13.789 -4.599 -13.141 1.00 88.38 93 LYS A O 1
ATOM 748 N N . GLU A 1 94 ? 14.580 -3.106 -11.657 1.00 88.12 94 GLU A N 1
ATOM 749 C CA . GLU A 1 94 ? 15.919 -3.691 -11.542 1.00 88.12 94 GLU A CA 1
ATOM 750 C C . GLU A 1 94 ? 15.878 -5.110 -10.967 1.00 88.12 94 GLU A C 1
ATOM 752 O O . GLU A 1 94 ? 16.511 -6.021 -11.509 1.00 88.12 94 GLU A O 1
ATOM 757 N N . LYS A 1 95 ? 15.059 -5.352 -9.932 1.00 86.25 95 LYS A N 1
ATOM 758 C CA . LYS A 1 95 ? 14.850 -6.710 -9.401 1.00 86.25 95 LYS A CA 1
ATOM 759 C C . LYS A 1 95 ? 14.282 -7.658 -10.459 1.00 86.25 95 LYS A C 1
ATOM 761 O O . LYS A 1 95 ? 14.670 -8.824 -10.501 1.00 86.25 95 LYS A O 1
ATOM 766 N N . ARG A 1 96 ? 13.396 -7.172 -11.337 1.00 82.50 96 ARG A N 1
ATOM 767 C CA . ARG A 1 96 ? 12.782 -8.000 -12.383 1.00 82.50 96 ARG A CA 1
ATOM 768 C C . ARG A 1 96 ? 13.732 -8.314 -13.538 1.00 82.50 96 ARG A C 1
ATOM 770 O O . ARG A 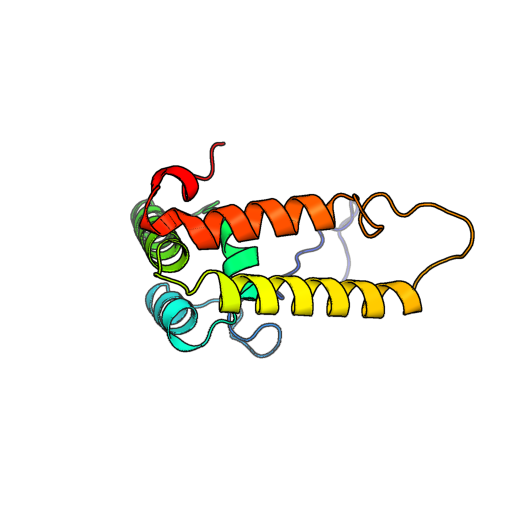1 96 ? 13.684 -9.439 -14.034 1.00 82.50 96 ARG A O 1
ATOM 777 N N . LYS A 1 97 ? 14.609 -7.382 -13.938 1.00 77.88 97 LYS A N 1
ATOM 778 C CA . LYS A 1 97 ? 15.620 -7.611 -14.993 1.00 77.88 97 LYS A CA 1
ATOM 779 C C . LYS A 1 97 ? 16.464 -8.859 -14.721 1.00 77.88 97 LYS A C 1
ATOM 781 O O . LYS A 1 97 ? 16.681 -9.646 -15.635 1.00 77.88 97 LYS A O 1
ATOM 786 N N . LYS A 1 98 ? 16.841 -9.092 -13.458 1.00 72.62 98 LYS A N 1
ATOM 787 C CA . LYS A 1 98 ? 17.606 -10.277 -13.023 1.00 72.62 98 LYS A CA 1
ATOM 788 C C . LYS A 1 98 ? 16.887 -11.614 -13.265 1.00 72.62 98 LYS A C 1
ATOM 790 O O . LYS A 1 98 ? 17.534 -12.651 -13.280 1.00 72.62 98 LYS A O 1
ATOM 795 N N . ALA A 1 99 ? 15.567 -11.599 -13.455 1.00 71.19 99 ALA A N 1
ATOM 796 C CA . ALA A 1 99 ? 14.729 -12.787 -13.627 1.00 71.19 99 ALA A CA 1
ATOM 797 C C . ALA A 1 99 ? 14.100 -12.897 -15.033 1.00 71.19 99 ALA A C 1
ATOM 799 O O . ALA A 1 99 ? 13.184 -13.700 -15.236 1.00 71.19 99 ALA A O 1
ATOM 800 N N . ARG A 1 100 ? 14.520 -12.058 -15.993 1.00 68.62 100 ARG A N 1
ATOM 801 C CA . ARG A 1 100 ? 13.906 -11.972 -17.326 1.00 68.62 100 ARG A CA 1
ATOM 802 C C . ARG A 1 100 ? 14.470 -13.024 -18.291 1.00 68.62 100 ARG A C 1
ATOM 804 O O . ARG A 1 100 ? 15.680 -13.142 -18.459 1.00 68.62 100 ARG A O 1
ATOM 811 N N . LYS A 1 101 ? 13.576 -13.715 -19.008 1.00 68.06 101 LYS A N 1
ATOM 812 C CA . LYS A 1 101 ? 13.913 -14.480 -20.221 1.00 68.06 101 LYS A 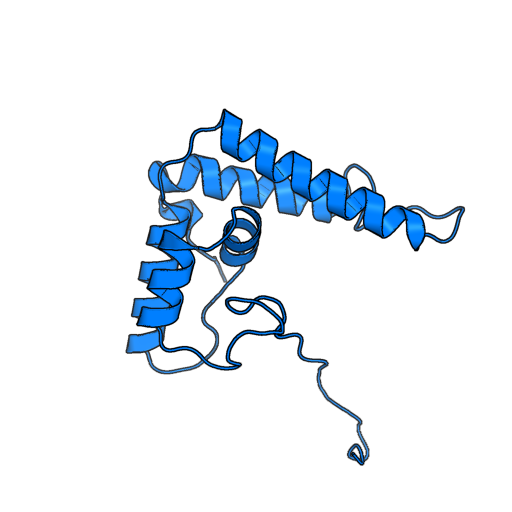CA 1
ATOM 813 C C . LYS A 1 101 ? 13.980 -13.524 -21.419 1.00 68.06 101 LYS A C 1
ATOM 815 O O . LYS A 1 101 ? 13.099 -12.681 -21.580 1.00 68.06 101 LYS A O 1
ATOM 820 N N . HIS A 1 102 ? 15.045 -13.612 -22.210 1.00 75.12 102 HIS A N 1
ATOM 821 C CA . HIS A 1 102 ? 15.312 -12.683 -23.312 1.00 75.12 102 HIS A CA 1
ATOM 822 C C . HIS A 1 102 ? 14.312 -12.882 -24.470 1.00 75.12 102 HIS A C 1
ATOM 824 O O . HIS A 1 102 ? 13.852 -13.997 -24.696 1.00 75.12 102 HIS A O 1
ATOM 830 N N . GLY A 1 103 ? 13.982 -11.803 -25.193 1.00 73.44 103 GLY A N 1
ATOM 831 C CA . GLY A 1 103 ? 13.260 -11.865 -26.477 1.00 73.44 103 GLY A CA 1
ATOM 832 C C . GLY A 1 103 ? 11.736 -11.668 -26.457 1.00 73.44 103 GLY A C 1
ATOM 833 O O . GLY A 1 103 ? 11.139 -11.633 -27.524 1.00 73.44 103 GLY A O 1
ATOM 834 N N . 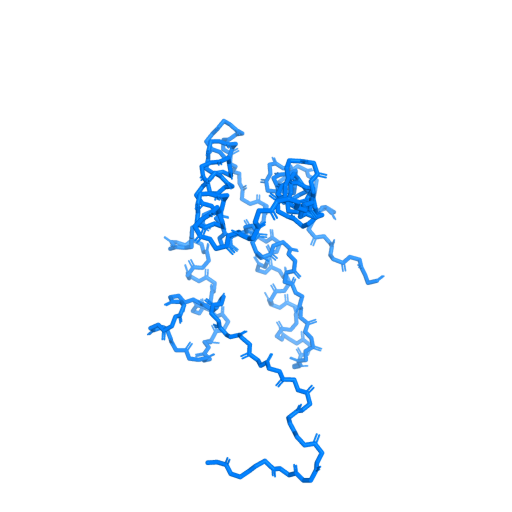LEU A 1 104 ? 11.096 -11.500 -25.293 1.00 80.19 104 LEU A N 1
ATOM 835 C CA . LEU A 1 104 ? 9.641 -11.282 -25.190 1.00 80.19 104 LEU A CA 1
ATOM 836 C C . LEU A 1 104 ? 9.304 -9.994 -24.431 1.00 80.19 104 LEU A C 1
ATOM 838 O O . LEU A 1 104 ? 9.996 -9.650 -23.469 1.00 80.19 104 LEU A O 1
ATOM 842 N N . VAL A 1 105 ? 8.229 -9.312 -24.838 1.00 83.50 105 VAL A N 1
ATOM 843 C CA . VAL A 1 105 ? 7.652 -8.151 -24.134 1.00 83.50 105 VAL A CA 1
ATOM 844 C C . VAL A 1 105 ? 6.926 -8.624 -22.868 1.00 83.50 105 VAL A C 1
ATOM 846 O O . VAL A 1 105 ? 6.083 -9.517 -22.929 1.00 83.50 105 VAL A O 1
ATOM 849 N N . ASP A 1 106 ? 7.238 -8.028 -21.714 1.00 87.06 106 ASP A N 1
ATOM 850 C CA . ASP A 1 106 ? 6.553 -8.286 -20.439 1.00 87.06 106 ASP A CA 1
ATOM 851 C C . ASP A 1 106 ? 5.466 -7.222 -20.234 1.00 87.06 106 ASP A C 1
ATOM 853 O O . ASP A 1 106 ? 5.728 -6.145 -19.701 1.00 87.06 106 ASP A O 1
ATOM 857 N N . ILE A 1 107 ? 4.232 -7.538 -20.643 1.00 90.56 107 ILE A N 1
ATOM 858 C CA . ILE A 1 107 ? 3.061 -6.634 -20.587 1.00 90.56 107 ILE A CA 1
ATOM 859 C C . ILE A 1 107 ? 2.828 -6.069 -19.172 1.00 90.56 107 ILE A C 1
ATOM 861 O O . ILE A 1 107 ? 2.251 -4.995 -19.003 1.00 90.56 107 ILE A O 1
ATOM 865 N N . LYS A 1 108 ? 3.283 -6.771 -18.127 1.00 90.19 108 LYS A N 1
ATOM 866 C CA . LYS A 1 108 ? 3.118 -6.330 -16.744 1.00 90.19 108 LYS A CA 1
ATOM 867 C C . LYS A 1 108 ? 4.220 -5.362 -16.312 1.00 90.19 108 LYS A C 1
ATOM 869 O O . LYS A 1 108 ? 3.907 -4.354 -15.684 1.00 90.19 108 LYS A O 1
ATOM 874 N N . HIS A 1 109 ? 5.484 -5.666 -16.600 1.00 89.69 109 HIS A N 1
ATOM 875 C CA . HIS A 1 109 ? 6.627 -4.973 -15.983 1.00 89.69 109 HIS A CA 1
ATOM 876 C C . HIS A 1 109 ? 7.407 -4.040 -16.913 1.00 89.69 109 HIS A C 1
ATOM 878 O O . HIS A 1 109 ? 8.199 -3.231 -16.410 1.00 89.69 109 HIS A O 1
ATOM 884 N N . ASP A 1 110 ? 7.237 -4.159 -18.230 1.00 88.62 110 ASP A N 1
ATOM 885 C CA . ASP A 1 110 ? 7.899 -3.274 -19.187 1.00 88.62 110 ASP A CA 1
ATOM 886 C C . ASP A 1 110 ? 7.334 -1.853 -19.135 1.00 88.62 110 ASP A C 1
ATOM 888 O O . ASP A 1 110 ? 6.309 -1.583 -18.509 1.00 88.62 110 ASP A O 1
ATOM 892 N N . LYS A 1 111 ? 8.064 -0.916 -19.750 1.00 90.38 111 LYS A N 1
ATOM 893 C CA . LYS A 1 111 ? 7.658 0.491 -19.821 1.00 90.38 111 LYS A CA 1
ATOM 894 C C . LYS A 1 111 ? 6.292 0.589 -20.507 1.00 90.38 111 LYS A C 1
ATOM 896 O O . LYS A 1 111 ? 6.116 0.026 -21.582 1.00 90.38 111 LYS A O 1
ATOM 901 N N . GLY A 1 112 ? 5.366 1.322 -19.899 1.00 90.81 112 GLY A N 1
ATOM 902 C CA . GLY A 1 112 ? 3.976 1.429 -20.346 1.00 90.81 112 GLY A CA 1
ATOM 903 C C . GLY A 1 112 ? 3.113 0.209 -20.005 1.00 90.81 112 GLY A C 1
ATOM 904 O O . GLY A 1 112 ? 1.951 0.167 -20.393 1.00 90.81 112 GLY A O 1
ATOM 905 N N . GLY A 1 113 ? 3.662 -0.781 -19.296 1.00 92.56 113 GLY A N 1
ATOM 906 C CA . GLY A 1 113 ? 2.937 -1.966 -18.857 1.00 92.56 113 GLY A CA 1
ATOM 907 C C . GLY A 1 113 ? 2.019 -1.708 -17.663 1.00 92.56 113 GLY A C 1
ATOM 908 O O . GLY A 1 113 ? 1.952 -0.611 -17.107 1.00 92.56 113 GLY A O 1
ATOM 909 N N . LEU A 1 114 ? 1.342 -2.767 -17.221 1.00 95.44 114 LEU A N 1
ATOM 910 C CA . LEU A 1 114 ? 0.335 -2.701 -16.157 1.00 95.44 114 LEU A CA 1
ATOM 911 C C . LEU A 1 114 ? 0.845 -2.051 -14.860 1.00 95.44 114 LEU A C 1
ATOM 913 O O . LEU A 1 114 ? 0.116 -1.294 -14.226 1.00 95.44 114 LEU A O 1
ATOM 917 N N . ILE A 1 115 ? 2.091 -2.329 -14.462 1.00 94.75 115 ILE A N 1
ATOM 918 C CA . ILE A 1 115 ? 2.665 -1.775 -13.227 1.00 94.75 115 ILE A CA 1
ATOM 919 C C . ILE A 1 115 ? 2.916 -0.265 -13.340 1.00 94.75 115 ILE A C 1
ATOM 921 O O . ILE A 1 115 ? 2.780 0.429 -12.338 1.00 94.75 115 ILE A O 1
ATOM 925 N N . ASP A 1 116 ? 3.229 0.265 -14.527 1.00 95.75 116 ASP A N 1
ATOM 926 C CA . ASP A 1 116 ? 3.386 1.717 -14.712 1.00 95.75 116 ASP A CA 1
ATOM 927 C C . ASP A 1 116 ? 2.042 2.432 -14.517 1.00 95.75 116 ASP A C 1
ATOM 929 O O . ASP A 1 116 ? 1.980 3.449 -13.828 1.00 95.75 116 ASP A O 1
ATOM 933 N N . ILE A 1 117 ? 0.960 1.862 -15.062 1.00 96.69 117 ILE A N 1
ATOM 934 C CA . ILE A 1 117 ? -0.405 2.379 -14.886 1.00 96.69 117 ILE A CA 1
ATOM 935 C C . ILE A 1 117 ? -0.822 2.292 -13.415 1.00 96.69 117 ILE A C 1
ATOM 937 O O . ILE A 1 117 ? -1.343 3.259 -12.865 1.00 96.69 117 ILE A O 1
ATOM 941 N N . GLU A 1 118 ? -0.561 1.158 -12.756 1.00 96.25 118 GLU A N 1
ATOM 942 C CA . GLU A 1 118 ? -0.877 0.979 -11.337 1.00 96.25 118 GLU A CA 1
ATOM 943 C C . GLU A 1 118 ? -0.163 2.022 -10.463 1.00 96.25 118 GLU A C 1
ATOM 945 O O . GLU A 1 118 ? -0.807 2.667 -9.636 1.00 96.25 118 GLU A O 1
ATOM 950 N N . PHE A 1 119 ? 1.135 2.245 -10.686 1.00 97.25 119 PHE A N 1
ATOM 951 C CA . PHE A 1 119 ? 1.906 3.252 -9.952 1.00 97.25 119 PHE A CA 1
ATOM 952 C C . PHE A 1 119 ? 1.398 4.671 -10.213 1.00 97.25 119 PHE A C 1
ATOM 954 O O . PHE A 1 119 ? 1.316 5.469 -9.280 1.00 97.25 119 PHE A O 1
ATOM 961 N N . LEU A 1 120 ? 1.026 4.985 -11.458 1.00 97.06 120 LEU A N 1
ATOM 962 C CA . LEU A 1 120 ? 0.468 6.287 -11.813 1.00 97.06 120 LEU A CA 1
ATOM 963 C C . LEU A 1 120 ? -0.856 6.550 -11.085 1.00 97.06 120 LEU A C 1
ATOM 965 O O . LEU A 1 120 ? -1.021 7.609 -10.483 1.00 97.06 120 LEU A O 1
ATOM 969 N N . VAL A 1 121 ? -1.782 5.589 -11.099 1.00 96.81 121 VAL A N 1
ATOM 970 C CA . VAL A 1 121 ? -3.073 5.719 -10.404 1.00 96.81 121 VAL A CA 1
ATOM 971 C C . VAL A 1 121 ? -2.865 5.848 -8.894 1.00 96.81 121 VAL A C 1
ATOM 973 O O . VAL A 1 121 ? -3.452 6.726 -8.266 1.00 96.81 121 VAL A O 1
ATOM 976 N N . GLN A 1 122 ? -1.984 5.031 -8.310 1.00 97.44 122 GLN A N 1
ATOM 977 C CA . GLN A 1 122 ? -1.636 5.107 -6.887 1.00 97.44 122 GLN A CA 1
ATOM 978 C C . GLN A 1 122 ? -1.058 6.472 -6.505 1.00 97.44 122 GLN A C 1
ATOM 980 O O . GLN A 1 122 ? -1.458 7.042 -5.490 1.00 97.44 122 GLN A O 1
ATOM 985 N N . TYR A 1 123 ? -0.159 7.015 -7.329 1.00 97.81 123 TYR A N 1
ATOM 986 C CA . TYR A 1 123 ? 0.382 8.359 -7.151 1.00 97.81 123 TYR A CA 1
ATOM 987 C C . TYR A 1 123 ? -0.722 9.419 -7.188 1.00 97.81 123 TYR A C 1
ATOM 989 O O . TYR A 1 123 ? -0.793 10.245 -6.282 1.00 97.81 123 TYR A O 1
ATOM 997 N N . ILE A 1 124 ? -1.607 9.376 -8.191 1.00 97.06 124 ILE A N 1
ATOM 998 C CA . ILE A 1 124 ? -2.709 10.339 -8.327 1.00 97.06 124 ILE A CA 1
ATOM 999 C C . ILE A 1 124 ? -3.598 10.313 -7.083 1.00 97.06 124 ILE A C 1
ATOM 1001 O O . ILE A 1 124 ? -3.925 11.379 -6.565 1.00 97.06 124 ILE A O 1
ATOM 1005 N N . ILE A 1 125 ? -3.942 9.128 -6.569 1.00 97.12 125 ILE A N 1
ATOM 1006 C CA . ILE A 1 125 ? -4.729 8.997 -5.337 1.00 97.12 125 ILE A CA 1
ATOM 1007 C C . ILE A 1 125 ? -3.981 9.642 -4.164 1.00 97.12 125 ILE A C 1
ATOM 1009 O O . ILE A 1 125 ? -4.519 10.543 -3.528 1.00 97.12 125 ILE A O 1
ATOM 1013 N N . LEU A 1 126 ? -2.734 9.247 -3.895 1.00 97.62 126 LEU A N 1
ATOM 1014 C CA . LEU A 1 126 ? -1.978 9.743 -2.735 1.00 97.62 126 LEU A CA 1
ATOM 1015 C C . LEU A 1 126 ? -1.665 11.245 -2.795 1.00 97.62 126 LEU A C 1
ATOM 1017 O O . LEU A 1 126 ? -1.555 11.883 -1.749 1.00 97.62 126 LEU A O 1
ATOM 1021 N N . ALA A 1 127 ? -1.510 11.802 -3.997 1.00 97.50 127 ALA A N 1
ATOM 1022 C CA . ALA A 1 127 ? -1.226 13.218 -4.204 1.00 97.50 127 ALA A CA 1
ATOM 1023 C C . ALA A 1 127 ? -2.473 14.102 -4.047 1.00 97.50 127 ALA A C 1
ATOM 1025 O O . ALA A 1 127 ? -2.346 15.269 -3.686 1.00 97.50 127 ALA A O 1
ATOM 1026 N N . ASN A 1 128 ? -3.666 13.565 -4.329 1.00 97.25 128 ASN A N 1
ATOM 1027 C CA . ASN A 1 128 ? -4.879 14.369 -4.489 1.00 97.25 128 ASN A CA 1
ATOM 1028 C C . ASN A 1 128 ? -6.009 14.012 -3.513 1.00 97.25 128 ASN A C 1
ATOM 1030 O O . ASN A 1 128 ? -6.959 14.783 -3.398 1.00 97.25 128 ASN A O 1
ATOM 1034 N N . ALA A 1 129 ? -5.939 12.886 -2.798 1.00 96.81 129 ALA A N 1
ATOM 1035 C CA . ALA A 1 129 ? -7.016 12.425 -1.918 1.00 96.81 129 ALA A CA 1
ATOM 1036 C C . ALA A 1 129 ? -7.374 13.425 -0.806 1.00 96.81 129 ALA A C 1
ATOM 1038 O O . ALA A 1 129 ? -8.540 13.513 -0.430 1.00 96.81 129 ALA A O 1
ATOM 1039 N N . SER A 1 130 ? -6.409 14.211 -0.316 1.00 96.62 130 SER A N 1
ATOM 1040 C CA . SER A 1 130 ? -6.659 15.272 0.671 1.00 96.62 130 SER A CA 1
ATOM 1041 C C . SER A 1 130 ? -7.636 16.340 0.158 1.00 96.62 130 SER A C 1
ATOM 1043 O O . SER A 1 130 ? -8.457 16.838 0.923 1.00 96.62 130 SER A O 1
ATOM 1045 N N . MET A 1 131 ? -7.572 16.665 -1.137 1.00 96.31 131 MET A N 1
ATOM 1046 C CA . MET A 1 131 ? -8.440 17.643 -1.804 1.00 96.31 131 MET A CA 1
ATOM 1047 C C . MET A 1 131 ? -9.697 16.999 -2.396 1.00 96.31 131 MET A C 1
ATOM 1049 O O . MET A 1 131 ? -10.752 17.626 -2.452 1.00 96.31 131 MET A O 1
ATOM 1053 N N . TYR A 1 132 ? -9.597 15.739 -2.820 1.00 96.31 132 TYR A N 1
ATOM 1054 C CA . TYR A 1 132 ? -10.674 14.995 -3.466 1.00 96.31 132 TYR A CA 1
ATOM 1055 C C . TYR A 1 132 ? -10.913 13.658 -2.746 1.00 96.31 132 TYR A C 1
ATOM 1057 O O . TYR A 1 132 ? -10.491 12.609 -3.241 1.00 96.31 132 TYR A O 1
ATOM 1065 N N . PRO A 1 133 ? -11.640 13.654 -1.609 1.00 94.44 133 PRO A N 1
ATOM 1066 C CA . PRO A 1 133 ? -11.852 12.452 -0.794 1.00 94.44 133 PRO A CA 1
ATOM 1067 C C . PRO A 1 133 ? -12.491 11.278 -1.547 1.00 94.44 133 PRO A C 1
ATOM 1069 O O . PRO A 1 133 ? -12.246 10.123 -1.209 1.00 94.44 133 PRO A O 1
ATOM 1072 N N . LYS A 1 134 ? -13.256 11.553 -2.613 1.00 94.69 134 LYS A N 1
ATOM 1073 C CA . LYS A 1 134 ? -13.846 10.527 -3.491 1.00 94.69 134 LYS A CA 1
ATOM 1074 C C . LYS A 1 134 ? -12.802 9.601 -4.126 1.00 94.69 134 LYS A C 1
ATOM 1076 O O . LYS A 1 134 ? -13.120 8.467 -4.451 1.00 94.69 134 LYS A O 1
ATOM 1081 N N . LEU A 1 135 ? -11.547 10.040 -4.266 1.00 94.81 135 LEU A N 1
ATOM 1082 C CA . LEU A 1 135 ? -10.453 9.190 -4.758 1.00 94.81 135 LEU A CA 1
ATOM 1083 C C . LEU A 1 135 ? -10.114 8.033 -3.804 1.00 94.81 135 LEU A C 1
ATOM 1085 O O . LEU A 1 135 ? -9.467 7.072 -4.213 1.00 94.81 135 LEU A O 1
ATOM 1089 N N . CYS A 1 136 ? -10.541 8.107 -2.542 1.00 94.25 136 CYS A N 1
ATOM 1090 C CA . CYS A 1 136 ? -10.402 7.014 -1.588 1.00 94.25 136 CYS A CA 1
ATOM 1091 C C . CYS A 1 136 ? -11.453 5.920 -1.800 1.00 94.25 136 CYS A C 1
ATOM 1093 O O . CYS A 1 136 ? -11.292 4.825 -1.264 1.00 94.25 136 CYS A O 1
ATOM 1095 N N . GLU A 1 137 ? -12.528 6.164 -2.544 1.00 90.19 137 GLU A N 1
ATOM 1096 C CA . GLU A 1 137 ? -13.577 5.167 -2.743 1.00 90.19 137 GLU A CA 1
ATOM 1097 C C . GLU A 1 137 ? -13.060 4.017 -3.617 1.00 90.19 137 GLU A C 1
ATOM 1099 O O . GLU A 1 137 ? -12.589 4.212 -4.735 1.00 90.19 137 GLU A O 1
ATOM 1104 N N . ASN A 1 138 ? -13.152 2.789 -3.105 1.00 78.31 138 ASN A N 1
ATOM 1105 C CA . ASN A 1 138 ? -12.964 1.596 -3.922 1.00 78.31 138 ASN A CA 1
ATOM 1106 C C . ASN A 1 138 ? -14.331 1.194 -4.474 1.00 78.31 138 ASN A C 1
ATOM 1108 O O . ASN A 1 138 ? -15.065 0.439 -3.831 1.00 78.31 138 ASN A O 1
ATOM 1112 N N . ASN A 1 139 ? -14.673 1.742 -5.643 1.00 58.66 139 ASN A N 1
ATOM 1113 C CA . ASN A 1 139 ? -15.884 1.370 -6.367 1.00 58.66 139 ASN A CA 1
ATOM 1114 C C . ASN A 1 139 ? -15.823 -0.123 -6.713 1.00 58.66 139 ASN A C 1
ATOM 1116 O O . ASN A 1 139 ? -14.822 -0.609 -7.244 1.00 58.66 139 ASN A O 1
ATOM 1120 N N . ARG A 1 140 ? -16.868 -0.844 -6.302 1.00 55.66 140 ARG A N 1
ATOM 1121 C CA . ARG A 1 140 ? -17.068 -2.266 -6.589 1.00 55.66 140 ARG A CA 1
ATOM 1122 C C . ARG A 1 140 ? -17.500 -2.471 -8.029 1.00 55.66 140 ARG A C 1
ATOM 1124 O O . ARG A 1 140 ? -18.281 -1.626 -8.514 1.00 55.66 140 ARG A O 1
#

Sequence (140 aa):
MSYGLFGKPFKIDTALRPNGATGLLVSSINSFMDYQKSKAWCWEHQALTKARFLLGSGLINEKFNNLRSEVLMQHRSSKSLQEEVLSMRFLMKEKRKKARKHGLVDIKHDKGGLIDIEFLVQYIILANASMYPKLCENNR